Protein AF-Q0DGH6-F1 (afdb_monomer_lite)

Structure (mmCIF, N/CA/C/O backbone):
data_AF-Q0DGH6-F1
#
_entry.id   AF-Q0DGH6-F1
#
loop_
_atom_site.group_PDB
_atom_site.id
_atom_site.type_symbol
_atom_site.label_atom_id
_atom_site.label_alt_id
_atom_site.label_comp_id
_atom_site.label_asym_id
_atom_site.label_entity_id
_atom_site.label_seq_id
_atom_site.pdbx_PDB_ins_code
_atom_site.Cartn_x
_atom_site.Cartn_y
_atom_site.Cartn_z
_atom_site.occupancy
_atom_site.B_iso_or_equiv
_atom_site.auth_seq_id
_atom_site.auth_comp_id
_atom_site.auth_asym_id
_atom_site.auth_atom_id
_atom_site.pdbx_PDB_model_num
ATOM 1 N N . TYR A 1 1 ? -5.095 1.978 -6.163 1.00 35.19 1 TYR A N 1
ATOM 2 C CA . TYR A 1 1 ? -4.758 3.088 -7.054 1.00 35.19 1 TYR A CA 1
ATOM 3 C C . TYR A 1 1 ? -3.904 2.555 -8.188 1.00 35.19 1 TYR A C 1
ATOM 5 O O . TYR A 1 1 ? -3.156 1.608 -7.963 1.00 35.19 1 TYR A O 1
ATOM 13 N N . LEU A 1 2 ? -4.110 3.104 -9.390 1.00 26.33 2 LEU A N 1
ATOM 14 C CA . LEU A 1 2 ? -3.501 2.687 -10.654 1.00 26.33 2 LEU A CA 1
ATOM 15 C C . LEU A 1 2 ? -2.004 3.024 -10.717 1.00 26.33 2 LEU A C 1
ATOM 17 O O . LEU A 1 2 ? -1.584 4.106 -10.307 1.00 26.33 2 LEU A O 1
ATOM 21 N N . CYS A 1 3 ? -1.219 2.144 -11.337 1.00 31.55 3 CYS A N 1
ATOM 22 C CA . CYS A 1 3 ? 0.050 2.529 -11.953 1.00 31.55 3 CYS A CA 1
ATOM 23 C C . CYS A 1 3 ? -0.257 3.397 -13.193 1.00 31.55 3 CYS A C 1
ATOM 25 O O . CYS A 1 3 ? -0.869 2.895 -14.131 1.00 31.55 3 CYS A O 1
ATOM 27 N N . PHE A 1 4 ? 0.125 4.680 -13.204 1.00 32.03 4 PHE A N 1
ATOM 28 C CA . PHE A 1 4 ? -0.116 5.596 -14.336 1.00 32.03 4 PHE A CA 1
ATOM 29 C C . PHE A 1 4 ? 1.070 5.711 -15.305 1.00 32.03 4 PHE A C 1
ATOM 31 O O . PHE A 1 4 ? 2.223 5.693 -14.870 1.00 32.03 4 PHE A O 1
ATOM 38 N N . VAL A 1 5 ? 0.737 5.852 -16.605 1.00 36.41 5 VAL A N 1
ATOM 39 C CA . VAL A 1 5 ? 1.618 6.047 -17.784 1.00 36.41 5 VAL A CA 1
ATOM 40 C C . VAL A 1 5 ? 1.524 7.502 -18.189 1.00 36.41 5 VAL A C 1
ATOM 42 O O . VAL A 1 5 ? 0.418 7.982 -18.409 1.00 36.41 5 VAL A O 1
ATOM 45 N N . LEU A 1 6 ? 2.647 8.184 -18.372 1.00 29.50 6 LEU A N 1
ATOM 46 C CA . LEU A 1 6 ? 2.680 9.391 -19.191 1.00 29.50 6 LEU A CA 1
ATOM 47 C C . LEU A 1 6 ? 3.975 9.380 -19.993 1.00 29.50 6 LEU A C 1
ATOM 49 O O . LEU A 1 6 ? 5.067 9.475 -19.439 1.00 29.50 6 LEU A O 1
ATOM 53 N N . THR A 1 7 ? 3.837 9.213 -21.304 1.00 32.12 7 THR A N 1
ATOM 54 C CA . THR A 1 7 ? 4.917 9.427 -22.262 1.00 32.12 7 THR A CA 1
ATOM 55 C C . THR A 1 7 ? 5.067 10.933 -22.423 1.00 32.12 7 THR A C 1
ATOM 57 O O . THR A 1 7 ? 4.131 11.590 -22.869 1.00 32.12 7 THR A O 1
ATOM 60 N N . TYR A 1 8 ? 6.218 11.500 -22.076 1.00 32.56 8 TYR A N 1
ATOM 61 C CA . TYR A 1 8 ? 6.550 12.859 -22.488 1.00 32.56 8 TYR A CA 1
ATOM 62 C C . TYR A 1 8 ? 7.869 12.862 -23.252 1.00 32.56 8 TYR A C 1
ATOM 64 O O . TYR A 1 8 ? 8.874 12.299 -22.818 1.00 32.56 8 TYR A O 1
ATOM 72 N N . HIS A 1 9 ? 7.843 13.510 -24.414 1.00 33.69 9 HIS A N 1
ATOM 73 C CA . HIS A 1 9 ? 9.037 13.896 -25.146 1.00 33.69 9 HIS A CA 1
ATOM 74 C C . HIS A 1 9 ? 9.693 15.051 -24.386 1.00 33.69 9 HIS A C 1
ATOM 76 O O . HIS A 1 9 ? 9.260 16.193 -24.507 1.00 33.69 9 HIS A O 1
ATOM 82 N N . LEU A 1 10 ? 10.734 14.776 -23.600 1.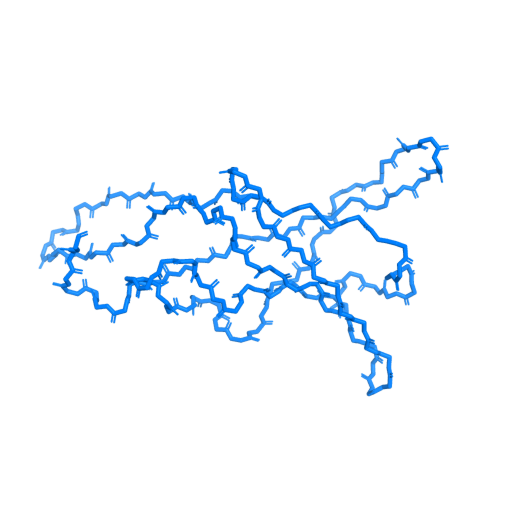00 36.59 10 LEU A N 1
ATOM 83 C CA . LEU A 1 10 ? 11.677 15.833 -23.243 1.00 36.59 10 LEU A CA 1
ATOM 84 C C . LEU A 1 10 ? 12.646 15.999 -24.412 1.00 36.59 10 LEU A C 1
ATOM 86 O O . LEU A 1 10 ? 13.258 15.032 -24.874 1.00 36.59 10 LEU A O 1
ATOM 90 N N . ALA A 1 11 ? 12.747 17.231 -24.904 1.00 36.28 11 ALA A N 1
ATOM 91 C CA . ALA A 1 11 ? 13.736 17.633 -25.888 1.00 36.28 11 ALA A CA 1
ATOM 92 C C . ALA A 1 11 ? 15.140 17.263 -25.368 1.00 36.28 11 ALA A C 1
ATOM 94 O O . ALA A 1 11 ? 15.644 17.902 -24.450 1.00 36.28 11 ALA A O 1
ATOM 95 N N . GLY A 1 12 ? 15.742 16.194 -25.906 1.00 42.12 12 GLY A N 1
ATOM 96 C CA . GLY A 1 12 ? 17.148 15.848 -25.651 1.00 42.12 12 GLY A CA 1
ATOM 97 C C . GLY A 1 12 ? 17.482 14.401 -25.260 1.00 42.12 12 GLY A C 1
ATOM 98 O O . GLY A 1 12 ? 18.665 14.081 -25.199 1.00 42.12 12 GLY A O 1
ATOM 99 N N . GLY A 1 13 ? 16.523 13.490 -25.039 1.00 46.25 13 GLY A N 1
ATOM 100 C CA . GLY A 1 13 ? 16.860 12.078 -24.776 1.00 46.25 13 GLY A CA 1
ATOM 101 C C . GLY A 1 13 ? 15.665 11.159 -24.507 1.00 46.25 13 GLY A C 1
ATOM 102 O O . GLY A 1 13 ? 14.689 11.559 -23.879 1.00 46.25 13 GLY A O 1
ATOM 103 N N . ARG A 1 14 ? 15.736 9.902 -24.978 1.00 46.28 14 ARG A N 1
ATOM 104 C CA . ARG A 1 14 ? 14.716 8.865 -24.724 1.00 46.28 14 ARG A CA 1
ATOM 105 C C . ARG A 1 14 ? 14.828 8.382 -23.273 1.00 46.28 14 ARG A C 1
ATOM 107 O O . ARG A 1 14 ? 15.658 7.529 -22.978 1.00 46.28 14 ARG A O 1
ATOM 114 N N . ALA A 1 15 ? 14.012 8.920 -22.372 1.00 49.50 15 ALA A N 1
ATOM 115 C CA . ALA A 1 15 ? 13.853 8.368 -21.030 1.00 49.50 15 ALA A CA 1
ATOM 116 C C . ALA A 1 15 ? 12.778 7.272 -21.056 1.00 49.50 15 ALA A C 1
ATOM 118 O O . ALA A 1 15 ? 11.622 7.537 -21.385 1.00 49.50 15 ALA A O 1
ATOM 119 N N . CYS A 1 16 ? 13.152 6.035 -20.728 1.00 51.78 16 CYS A N 1
ATOM 120 C CA . CYS A 1 16 ? 12.206 4.926 -20.629 1.00 51.78 16 CYS A CA 1
ATOM 121 C C . CYS A 1 16 ? 11.519 4.965 -19.260 1.00 51.78 16 CYS A C 1
ATOM 123 O O . CYS A 1 16 ? 12.191 5.039 -18.233 1.00 51.78 16 CYS A O 1
ATOM 125 N N . ALA A 1 17 ? 10.189 4.904 -19.230 1.00 53.81 17 ALA A N 1
ATOM 126 C CA . ALA A 1 17 ? 9.406 4.801 -18.002 1.00 53.81 17 ALA A CA 1
ATOM 127 C C . ALA A 1 17 ? 8.641 3.478 -17.989 1.00 53.81 17 ALA A C 1
ATOM 129 O O . ALA A 1 17 ? 8.272 2.933 -19.026 1.00 53.81 17 ALA A O 1
ATOM 130 N N . CYS A 1 18 ? 8.431 2.945 -16.794 1.00 59.22 18 CYS A N 1
ATOM 131 C CA . CYS A 1 18 ? 7.909 1.609 -16.611 1.00 59.22 18 CYS A CA 1
ATOM 132 C C . CYS A 1 18 ? 6.479 1.638 -16.164 1.00 59.22 18 CYS A C 1
ATOM 134 O O . CYS A 1 18 ? 6.198 1.965 -15.009 1.00 59.22 18 CYS A O 1
ATOM 136 N N . ILE A 1 19 ? 5.592 1.313 -17.096 1.00 55.22 19 ILE A N 1
ATOM 137 C CA . ILE A 1 19 ? 4.190 1.449 -16.810 1.00 55.22 19 ILE A CA 1
ATOM 138 C C . ILE A 1 19 ? 3.389 0.247 -17.267 1.00 55.22 19 ILE A C 1
ATOM 140 O O . ILE A 1 19 ? 3.249 -0.053 -18.446 1.00 55.22 19 ILE A O 1
ATOM 144 N N . TYR A 1 20 ? 2.850 -0.428 -16.270 1.00 60.75 20 TYR A N 1
ATOM 145 C CA . TYR A 1 20 ? 1.999 -1.585 -16.411 1.00 60.75 20 TYR A CA 1
ATOM 146 C C . TYR A 1 20 ? 1.150 -1.673 -15.161 1.00 60.75 20 TYR A C 1
ATOM 148 O O . TYR A 1 20 ? 1.561 -1.294 -14.058 1.00 60.75 20 TYR A O 1
ATOM 156 N N . VAL A 1 21 ? -0.037 -2.230 -15.340 1.00 64.50 21 VAL A N 1
ATOM 157 C CA . VAL A 1 21 ? -0.841 -2.670 -14.219 1.00 64.50 21 VAL A CA 1
ATOM 158 C C . VAL A 1 21 ? -0.077 -3.791 -13.526 1.00 64.50 21 VAL A C 1
ATOM 160 O O . VAL A 1 21 ? 0.196 -4.838 -14.109 1.00 64.50 21 VAL A O 1
ATOM 163 N N . CYS A 1 22 ? 0.302 -3.560 -12.273 1.00 68.06 22 CYS A N 1
ATOM 164 C CA . CYS A 1 22 ? 1.042 -4.525 -11.469 1.00 68.06 22 CYS A CA 1
ATOM 165 C C . CYS A 1 22 ? 0.116 -5.628 -10.928 1.00 68.06 22 CYS A C 1
ATOM 167 O O . CYS A 1 22 ? 0.071 -5.869 -9.721 1.00 68.06 22 CYS A O 1
ATOM 169 N N . ALA A 1 23 ? -0.646 -6.282 -11.806 1.00 77.81 23 ALA A N 1
ATOM 170 C CA . ALA A 1 23 ? -1.477 -7.419 -11.435 1.00 77.81 23 ALA A CA 1
ATOM 171 C C . ALA A 1 23 ? -0.604 -8.527 -10.828 1.00 77.81 23 ALA A C 1
ATOM 173 O O . ALA A 1 23 ? 0.500 -8.802 -11.302 1.00 77.81 23 ALA A O 1
ATOM 174 N N . GLY A 1 24 ? -1.064 -9.123 -9.731 1.00 80.25 24 GLY A N 1
ATOM 175 C CA . GLY A 1 24 ? -0.307 -10.147 -9.012 1.00 80.25 24 GLY A CA 1
ATOM 176 C C . GLY A 1 24 ? 0.894 -9.628 -8.214 1.00 80.25 24 GLY A C 1
ATOM 177 O O . GLY A 1 24 ? 1.580 -10.427 -7.573 1.00 80.25 24 GLY A O 1
ATOM 178 N N . ALA A 1 25 ? 1.157 -8.314 -8.188 1.00 82.25 25 ALA A N 1
ATOM 179 C CA . ALA A 1 25 ? 2.134 -7.757 -7.259 1.00 82.25 25 ALA A CA 1
ATOM 180 C C . ALA A 1 25 ? 1.763 -8.110 -5.814 1.00 82.25 25 ALA A C 1
ATOM 182 O O . ALA A 1 25 ? 0.591 -8.284 -5.479 1.00 82.25 25 ALA A O 1
ATOM 183 N N . VAL A 1 26 ? 2.768 -8.212 -4.947 1.00 87.25 26 VAL A N 1
ATOM 184 C CA . VAL A 1 26 ? 2.572 -8.533 -3.529 1.00 87.25 26 VAL A CA 1
ATOM 185 C C . VAL A 1 26 ? 2.822 -7.280 -2.703 1.00 87.25 26 VAL A C 1
ATOM 187 O O . VAL A 1 26 ? 3.907 -6.700 -2.768 1.00 87.25 26 VAL A O 1
ATOM 190 N N . ALA A 1 27 ? 1.831 -6.890 -1.908 1.00 87.69 27 ALA A N 1
ATOM 191 C CA . ALA A 1 27 ? 1.933 -5.825 -0.923 1.00 87.69 27 ALA A CA 1
ATOM 192 C C . ALA A 1 27 ? 1.965 -6.405 0.494 1.00 87.69 27 ALA A C 1
ATOM 194 O O . ALA A 1 27 ? 1.368 -7.443 0.783 1.00 87.69 27 ALA A O 1
ATOM 195 N N . TYR A 1 28 ? 2.635 -5.699 1.395 1.00 89.94 28 TYR A N 1
ATOM 196 C CA . TYR A 1 28 ? 2.653 -5.989 2.820 1.00 89.94 28 TYR A CA 1
ATOM 197 C C . TYR A 1 28 ? 2.197 -4.755 3.579 1.00 89.94 28 TYR A C 1
ATOM 199 O O . TYR A 1 28 ? 2.870 -3.727 3.530 1.00 89.94 28 TYR A O 1
ATOM 207 N N . LEU A 1 29 ? 1.089 -4.863 4.299 1.00 90.44 29 LEU A N 1
ATOM 208 C CA . LEU A 1 29 ? 0.686 -3.871 5.283 1.00 90.44 29 LEU A CA 1
ATOM 209 C C . LEU A 1 29 ? 1.356 -4.230 6.605 1.00 90.44 29 LEU A C 1
ATOM 211 O O . LEU A 1 29 ? 1.051 -5.270 7.188 1.00 90.44 29 LEU A O 1
ATOM 215 N N . ARG A 1 30 ? 2.302 -3.402 7.049 1.00 91.69 30 ARG A N 1
ATOM 216 C CA . ARG A 1 30 ? 3.038 -3.616 8.294 1.00 91.69 30 ARG A CA 1
ATOM 217 C C . ARG A 1 30 ? 2.766 -2.485 9.259 1.00 91.69 30 ARG A C 1
ATOM 219 O O . ARG A 1 30 ? 2.963 -1.327 8.900 1.00 91.69 30 ARG A O 1
ATOM 226 N N . CYS A 1 31 ? 2.383 -2.833 10.476 1.00 91.06 31 CYS A N 1
ATOM 227 C CA . CYS A 1 31 ? 2.208 -1.884 11.562 1.00 91.06 31 CYS A CA 1
ATOM 228 C C . CYS A 1 31 ? 3.212 -2.190 12.663 1.00 91.06 31 CYS A C 1
ATOM 230 O O . CYS A 1 31 ? 3.478 -3.360 12.958 1.00 91.06 31 CYS A O 1
ATOM 232 N N . ARG A 1 32 ? 3.802 -1.146 13.240 1.00 90.75 32 ARG A N 1
ATOM 233 C CA . ARG A 1 32 ? 4.754 -1.286 14.339 1.00 90.75 32 ARG A CA 1
ATOM 234 C C . ARG A 1 32 ? 4.506 -0.222 15.394 1.00 90.75 32 ARG A C 1
ATOM 236 O O . ARG A 1 32 ? 4.686 0.960 15.124 1.00 90.75 32 ARG A O 1
ATOM 243 N N . HIS A 1 33 ? 4.206 -0.673 16.605 1.00 89.06 33 HIS A N 1
ATOM 244 C CA . HIS A 1 33 ? 4.090 0.164 17.790 1.00 89.06 33 HIS A CA 1
ATOM 245 C C . HIS A 1 33 ? 5.209 -0.208 18.775 1.00 89.06 33 HIS A C 1
ATOM 247 O O . HIS A 1 33 ? 5.250 -1.315 19.327 1.00 89.06 33 HIS A O 1
ATOM 253 N N . GLY A 1 34 ? 6.168 0.703 18.951 1.00 83.19 34 GLY A N 1
ATOM 254 C CA . GLY A 1 34 ? 7.392 0.444 19.713 1.00 83.19 34 GLY A CA 1
ATOM 255 C C . GLY A 1 34 ? 8.223 -0.722 19.151 1.00 83.19 34 GLY A C 1
ATOM 256 O O . GLY A 1 34 ? 8.210 -1.005 17.953 1.00 83.19 34 GLY A O 1
ATOM 257 N N . HIS A 1 35 ? 8.964 -1.413 20.022 1.00 78.12 35 HIS A N 1
ATOM 258 C CA . HIS A 1 35 ? 9.832 -2.535 19.629 1.00 78.12 35 HIS A CA 1
ATOM 259 C C . HIS A 1 35 ? 9.141 -3.907 19.633 1.00 78.12 35 HIS A C 1
ATOM 261 O O . HIS A 1 35 ? 9.666 -4.843 19.037 1.00 78.12 35 HIS A O 1
ATOM 267 N N . ARG A 1 36 ? 7.991 -4.049 20.308 1.00 77.94 36 ARG A N 1
ATOM 268 C CA . ARG A 1 36 ? 7.389 -5.363 20.608 1.00 77.94 36 ARG A CA 1
ATOM 269 C C . ARG A 1 36 ? 6.128 -5.684 19.812 1.00 77.94 36 ARG A C 1
ATOM 271 O O . ARG A 1 36 ? 5.855 -6.855 19.580 1.00 77.94 36 ARG A O 1
ATOM 278 N N . ARG A 1 37 ? 5.346 -4.681 19.401 1.00 82.25 37 ARG A N 1
ATOM 279 C CA . ARG A 1 37 ? 4.092 -4.911 18.672 1.00 82.25 37 ARG A CA 1
ATOM 280 C C . ARG A 1 37 ? 4.337 -4.703 17.191 1.00 82.25 37 ARG A C 1
ATOM 282 O O . ARG A 1 37 ? 4.481 -3.570 16.739 1.00 82.25 37 ARG A O 1
ATOM 289 N N . VAL A 1 38 ? 4.406 -5.805 16.453 1.00 89.25 38 VAL A N 1
ATOM 290 C CA . VAL A 1 38 ? 4.555 -5.808 14.998 1.00 89.25 38 VAL A CA 1
ATOM 291 C C . VAL A 1 38 ? 3.476 -6.701 14.412 1.00 89.25 38 VAL A C 1
ATOM 293 O O . VAL A 1 38 ? 3.324 -7.844 14.832 1.00 89.25 38 VAL A O 1
ATOM 296 N N . ALA A 1 39 ? 2.761 -6.193 13.420 1.00 89.94 39 ALA A N 1
ATOM 297 C CA . ALA A 1 39 ? 1.827 -6.969 12.621 1.00 89.94 39 ALA A CA 1
ATOM 298 C C . ALA A 1 39 ? 2.177 -6.804 11.142 1.00 89.94 39 ALA A C 1
ATOM 300 O O . ALA A 1 39 ? 2.620 -5.735 10.717 1.00 89.94 39 ALA A O 1
ATOM 301 N N . SER A 1 40 ? 2.013 -7.866 10.354 1.00 90.62 40 SER A N 1
ATOM 302 C CA . SER A 1 40 ? 2.296 -7.855 8.919 1.00 90.62 40 SER A CA 1
ATOM 303 C C . SER A 1 40 ? 1.268 -8.692 8.178 1.00 90.62 40 SER A C 1
ATOM 305 O O . SER A 1 40 ? 1.268 -9.914 8.290 1.00 90.62 40 SER A O 1
ATOM 307 N N . ILE A 1 41 ? 0.451 -8.039 7.361 1.00 89.44 41 ILE A N 1
ATOM 308 C CA . ILE A 1 41 ? -0.576 -8.682 6.545 1.00 89.44 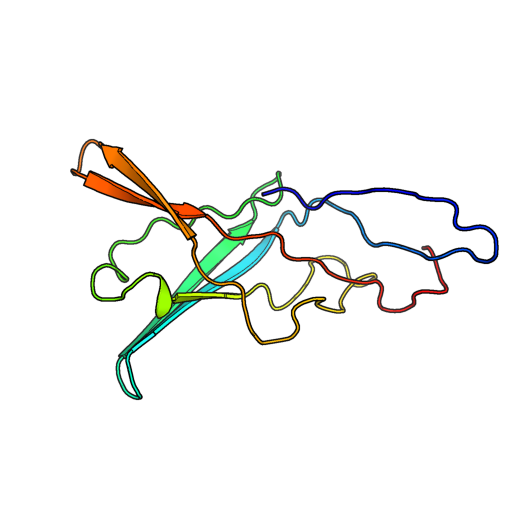41 ILE A CA 1
ATOM 309 C C . ILE A 1 41 ? -0.153 -8.640 5.083 1.00 89.44 41 ILE A C 1
ATOM 311 O O . ILE A 1 41 ? 0.281 -7.606 4.571 1.00 89.44 41 ILE A O 1
ATOM 315 N N . ARG A 1 42 ? -0.268 -9.782 4.407 1.00 89.31 42 ARG A N 1
ATOM 316 C CA . ARG A 1 42 ? 0.023 -9.914 2.980 1.00 89.31 42 ARG A CA 1
ATOM 317 C C . ARG A 1 42 ? -1.235 -9.621 2.164 1.00 89.31 42 ARG A C 1
ATOM 319 O O . ARG A 1 42 ? -2.286 -10.185 2.441 1.00 89.31 42 ARG A O 1
ATOM 326 N N . GLY A 1 43 ? -1.097 -8.808 1.123 1.00 85.31 43 GLY A N 1
ATOM 327 C CA . GLY A 1 43 ? -2.107 -8.589 0.089 1.00 85.31 43 GLY A CA 1
ATOM 328 C C . GLY A 1 43 ? -1.537 -8.854 -1.302 1.00 85.31 43 GLY A C 1
ATOM 329 O O . GLY A 1 43 ? -0.335 -8.702 -1.530 1.00 85.31 43 GLY A O 1
ATOM 330 N N . VAL A 1 44 ? -2.394 -9.249 -2.239 1.00 84.88 44 VAL A N 1
ATOM 331 C CA . VAL A 1 44 ? -2.032 -9.435 -3.652 1.00 84.88 44 VAL A CA 1
ATOM 332 C C . VAL A 1 44 ? -2.858 -8.472 -4.492 1.00 84.88 44 VAL A C 1
ATOM 334 O O . VAL A 1 44 ? -4.044 -8.283 -4.225 1.00 84.88 44 VAL A O 1
ATOM 337 N N . ALA A 1 45 ? -2.225 -7.835 -5.472 1.00 81.06 45 ALA A N 1
ATOM 338 C CA . ALA A 1 45 ? -2.921 -6.958 -6.397 1.00 81.06 45 ALA A CA 1
ATOM 339 C C . ALA A 1 45 ? -3.810 -7.778 -7.332 1.00 81.06 45 ALA A C 1
ATOM 341 O O . ALA A 1 45 ? -3.343 -8.728 -7.964 1.00 81.06 45 ALA A O 1
ATOM 342 N N . GLY A 1 46 ? -5.073 -7.373 -7.455 1.00 79.19 46 GLY A N 1
ATOM 343 C CA . GLY A 1 46 ? -5.990 -7.918 -8.454 1.00 79.19 46 GLY A CA 1
ATOM 344 C C . GLY A 1 46 ? -5.603 -7.523 -9.883 1.00 79.19 46 GLY A C 1
ATOM 345 O O . GLY A 1 46 ? -4.602 -6.841 -10.112 1.00 79.19 46 GLY A O 1
ATOM 346 N N . SER A 1 47 ? -6.434 -7.904 -10.853 1.00 77.44 47 SER A N 1
ATOM 347 C CA . SER A 1 47 ? -6.223 -7.629 -12.285 1.00 77.44 47 SER A CA 1
ATOM 348 C C . SER A 1 47 ? -6.033 -6.145 -12.610 1.00 77.44 47 SER A C 1
ATOM 350 O O . SER A 1 47 ? -5.273 -5.822 -13.512 1.00 77.44 47 SER A O 1
ATOM 352 N N . GLY A 1 48 ? -6.657 -5.240 -11.847 1.00 73.25 48 GLY A N 1
ATOM 353 C CA . GLY A 1 48 ? -6.488 -3.789 -11.987 1.00 73.25 48 GLY A CA 1
ATOM 354 C C . GLY A 1 48 ? -5.262 -3.198 -11.273 1.00 73.25 48 GLY A C 1
ATOM 355 O O . GLY A 1 48 ? -5.094 -1.983 -11.270 1.00 73.25 48 GLY A O 1
ATOM 356 N N . GLY A 1 49 ? -4.414 -4.010 -10.627 1.00 70.94 49 GLY A N 1
ATOM 357 C CA . GLY A 1 49 ? -3.242 -3.523 -9.881 1.00 70.94 49 GLY A CA 1
ATOM 358 C C . GLY A 1 49 ? -3.576 -2.948 -8.499 1.00 70.94 49 GLY A C 1
ATOM 359 O O . GLY A 1 49 ? -2.713 -2.384 -7.830 1.00 70.94 49 GLY A O 1
ATOM 360 N N . TYR A 1 50 ? -4.829 -3.089 -8.060 1.00 74.56 50 TYR A N 1
ATOM 361 C CA . TYR A 1 50 ? -5.302 -2.644 -6.753 1.00 74.56 50 TYR A CA 1
ATOM 362 C C . TYR A 1 50 ? -5.150 -3.754 -5.725 1.00 74.56 50 TYR A C 1
ATOM 364 O O . TYR A 1 50 ? -5.500 -4.905 -5.980 1.00 74.56 50 TYR A O 1
ATOM 372 N N . PHE A 1 51 ? -4.703 -3.377 -4.534 1.00 80.19 51 PHE A N 1
ATOM 373 C CA . PHE A 1 51 ? -4.707 -4.238 -3.363 1.00 80.19 51 PHE A CA 1
ATOM 374 C C . PHE A 1 51 ? -5.910 -3.866 -2.502 1.00 80.19 51 PHE A C 1
ATOM 376 O O . PHE A 1 51 ? -6.102 -2.689 -2.196 1.00 80.19 51 PHE A O 1
ATOM 383 N N . ARG A 1 52 ? -6.689 -4.861 -2.083 1.00 83.00 52 ARG A N 1
ATOM 384 C CA . ARG A 1 52 ? -7.686 -4.715 -1.021 1.00 83.00 52 ARG A CA 1
ATOM 385 C C . ARG A 1 52 ? -7.279 -5.647 0.110 1.00 83.00 52 ARG A C 1
ATOM 387 O O . ARG A 1 52 ? -7.200 -6.854 -0.090 1.00 83.00 52 ARG A O 1
ATOM 394 N N . ILE A 1 53 ? -6.956 -5.074 1.264 1.00 84.38 53 ILE A N 1
ATOM 395 C CA . ILE A 1 53 ? -6.590 -5.817 2.471 1.00 84.38 53 ILE A CA 1
ATOM 396 C C . ILE A 1 53 ? -7.668 -5.518 3.503 1.00 84.38 53 ILE A C 1
ATOM 398 O O . ILE A 1 53 ? -7.771 -4.391 3.975 1.00 84.38 53 ILE A O 1
ATOM 402 N N . GLU A 1 54 ? -8.473 -6.523 3.822 1.00 84.88 54 GLU A N 1
ATOM 403 C CA . GLU A 1 54 ? -9.507 -6.446 4.851 1.00 84.88 54 GLU A CA 1
ATOM 404 C C . GLU A 1 54 ? -9.036 -7.272 6.050 1.00 84.88 54 GLU A C 1
ATOM 406 O O . GLU A 1 54 ? -8.699 -8.447 5.907 1.00 84.88 54 GLU A O 1
ATOM 411 N N . THR A 1 55 ? -8.890 -6.638 7.215 1.00 82.75 55 THR A N 1
ATOM 412 C CA . THR A 1 55 ? -8.325 -7.290 8.403 1.00 82.75 55 THR A CA 1
ATOM 413 C C . THR A 1 55 ? -8.764 -6.600 9.688 1.00 82.75 55 THR A C 1
ATOM 415 O O . THR A 1 55 ? -8.754 -5.375 9.781 1.00 82.75 55 THR A O 1
ATOM 418 N N . SER A 1 56 ? -9.094 -7.397 10.703 1.00 82.62 56 SER A N 1
ATOM 419 C CA . SER A 1 56 ? -9.349 -6.944 12.075 1.00 82.62 56 SER A CA 1
ATOM 420 C C . SER A 1 56 ? -8.099 -6.991 12.963 1.00 82.62 56 SER A C 1
ATOM 422 O O . SER A 1 56 ? -8.126 -6.501 14.087 1.00 82.62 56 SER A O 1
ATOM 424 N N . GLN A 1 57 ? -6.979 -7.539 12.474 1.00 79.88 57 GLN A N 1
ATOM 425 C CA . GLN A 1 57 ? -5.758 -7.742 13.273 1.00 79.88 57 GLN A CA 1
ATOM 426 C C . GLN A 1 57 ? -5.010 -6.440 13.596 1.00 79.88 57 GLN A C 1
ATOM 428 O O . GLN A 1 57 ? -4.074 -6.445 14.392 1.00 79.88 57 GLN A O 1
ATOM 433 N N . LEU A 1 58 ? -5.388 -5.335 12.950 1.00 82.00 58 LEU A N 1
ATOM 434 C CA . LEU A 1 58 ? -4.694 -4.051 13.038 1.00 82.00 58 LEU A CA 1
ATOM 435 C C . LEU A 1 58 ? -5.474 -2.991 13.822 1.00 82.00 58 LEU A C 1
ATOM 437 O O . LEU A 1 58 ? -5.030 -1.852 13.900 1.00 82.00 58 LEU A O 1
ATOM 441 N N . THR A 1 59 ? -6.609 -3.355 14.424 1.00 80.56 59 THR A N 1
ATOM 442 C CA . THR A 1 59 ? -7.488 -2.431 15.167 1.00 80.56 59 THR A CA 1
ATOM 443 C C . THR A 1 59 ? -6.821 -1.792 16.385 1.00 80.56 59 THR A C 1
ATOM 445 O O . THR A 1 59 ? -7.269 -0.750 16.848 1.00 80.56 59 THR A O 1
ATOM 448 N N . SER A 1 60 ? -5.743 -2.391 16.897 1.00 82.62 60 SER A N 1
ATOM 449 C CA . SER A 1 60 ? -4.951 -1.874 18.017 1.00 82.62 60 SER A CA 1
ATOM 450 C C . SER A 1 60 ? -3.799 -0.948 17.603 1.00 82.62 60 SER A C 1
ATOM 452 O O . SER A 1 60 ? -3.083 -0.461 18.479 1.00 82.62 60 SER A O 1
ATOM 454 N N . PHE A 1 61 ? -3.606 -0.710 16.300 1.00 84.81 61 PHE A N 1
ATOM 455 C CA . PHE A 1 61 ? -2.587 0.192 15.762 1.00 84.81 61 PHE A CA 1
ATOM 456 C C . PHE A 1 61 ? -3.225 1.460 15.202 1.00 84.81 61 PHE A C 1
ATOM 458 O O . PHE A 1 61 ? -4.331 1.440 14.658 1.00 84.81 61 PHE A O 1
ATOM 465 N N . THR A 1 62 ? -2.497 2.569 15.270 1.00 84.38 62 THR A N 1
ATOM 466 C CA . THR A 1 62 ? -2.901 3.803 14.588 1.00 84.38 62 THR A CA 1
ATOM 467 C C . THR A 1 62 ? -2.448 3.780 13.126 1.00 84.38 62 THR A C 1
ATOM 469 O O . THR A 1 62 ? -1.459 3.140 12.766 1.00 84.38 62 THR A O 1
ATOM 472 N N . SER A 1 63 ? -3.130 4.519 12.247 1.00 83.62 63 SER A N 1
ATOM 473 C CA . SER A 1 63 ? -2.750 4.601 10.825 1.00 83.62 63 SER A CA 1
ATOM 474 C C . SER A 1 63 ? -1.318 5.111 10.610 1.00 83.62 63 SER A C 1
ATOM 476 O O . SER A 1 63 ? -0.667 4.719 9.643 1.00 83.62 63 SER A O 1
ATOM 478 N N . GLN A 1 64 ? -0.800 5.931 11.531 1.00 87.12 64 GLN A N 1
ATOM 479 C CA . GLN A 1 64 ? 0.566 6.470 11.504 1.00 87.12 64 GLN A CA 1
ATOM 480 C C . GLN A 1 64 ? 1.636 5.405 11.795 1.00 87.12 64 GLN A C 1
ATOM 482 O O . GLN A 1 64 ? 2.768 5.507 11.316 1.00 87.12 64 GLN A O 1
ATOM 487 N N . GLU A 1 65 ? 1.277 4.362 12.542 1.00 90.00 65 GLU A N 1
ATOM 488 C CA . GLU A 1 65 ? 2.144 3.218 12.853 1.00 90.00 65 GLU A CA 1
ATOM 489 C C . GLU A 1 65 ? 2.201 2.203 11.712 1.00 90.00 65 GLU A C 1
ATOM 491 O O . GLU A 1 65 ? 3.038 1.295 11.725 1.00 90.00 65 GLU A O 1
ATOM 496 N N . CYS A 1 66 ? 1.318 2.358 10.727 1.00 89.12 66 CYS A N 1
ATOM 497 C CA . CYS A 1 66 ? 1.114 1.437 9.631 1.00 89.12 66 CYS A CA 1
ATOM 498 C C . CYS A 1 66 ? 1.674 1.979 8.316 1.00 89.12 66 CYS A C 1
ATOM 500 O O . CYS A 1 66 ? 1.431 3.115 7.904 1.00 89.12 66 CYS A O 1
ATOM 502 N N . ARG A 1 67 ? 2.406 1.123 7.606 1.00 90.50 67 ARG A N 1
ATOM 503 C CA . ARG A 1 67 ? 2.920 1.406 6.267 1.00 90.50 67 ARG A CA 1
ATOM 504 C C . ARG A 1 67 ? 2.697 0.228 5.341 1.00 90.50 67 ARG A C 1
ATOM 506 O O . ARG A 1 67 ? 2.841 -0.931 5.732 1.00 90.50 67 ARG A O 1
ATOM 513 N N . VAL A 1 68 ? 2.395 0.531 4.088 1.00 88.88 68 VAL A N 1
ATOM 514 C CA . VAL A 1 68 ? 2.301 -0.463 3.022 1.00 88.88 68 VAL A CA 1
ATOM 515 C C . VAL A 1 68 ? 3.627 -0.525 2.276 1.00 88.88 68 VAL A C 1
ATOM 517 O O . VAL A 1 68 ? 4.250 0.494 1.978 1.00 88.88 68 VAL A O 1
ATOM 520 N N . TYR A 1 69 ? 4.059 -1.736 1.960 1.00 87.94 69 TYR A N 1
ATOM 521 C CA . TYR A 1 69 ? 5.293 -2.014 1.247 1.00 87.94 69 TYR A CA 1
ATOM 522 C C . TYR A 1 69 ? 4.995 -2.880 0.035 1.00 87.94 69 TYR A C 1
ATOM 524 O O . TYR A 1 69 ? 4.436 -3.963 0.177 1.00 87.94 69 TYR A O 1
ATOM 532 N N . VAL A 1 70 ? 5.450 -2.454 -1.138 1.00 85.38 70 VAL A N 1
ATOM 533 C CA . VAL A 1 70 ? 5.496 -3.295 -2.337 1.00 85.38 70 VAL A CA 1
ATOM 534 C C . VAL A 1 70 ? 6.975 -3.496 -2.663 1.00 85.38 70 VAL A C 1
ATOM 536 O O . VAL A 1 70 ? 7.610 -2.593 -3.203 1.00 85.38 70 VAL A O 1
ATOM 539 N N . PRO A 1 71 ? 7.590 -4.617 -2.244 1.00 83.06 71 PRO A N 1
ATOM 540 C CA . PRO A 1 71 ? 9.039 -4.777 -2.325 1.00 83.06 71 PRO A CA 1
ATOM 541 C C . PRO A 1 71 ? 9.530 -5.082 -3.741 1.00 83.06 71 PRO A C 1
ATOM 543 O O . PRO A 1 71 ? 10.705 -4.870 -4.031 1.00 83.06 71 PRO A O 1
ATOM 546 N N . ARG A 1 72 ? 8.667 -5.633 -4.601 1.00 80.31 72 ARG A N 1
ATOM 547 C CA . ARG A 1 72 ? 9.032 -6.072 -5.948 1.00 80.31 72 ARG A CA 1
ATOM 548 C C . ARG A 1 72 ? 7.918 -5.764 -6.934 1.00 80.31 72 ARG A C 1
ATOM 550 O O . ARG A 1 72 ? 6.748 -5.990 -6.636 1.00 80.31 72 ARG A O 1
ATOM 557 N N . SER A 1 73 ? 8.326 -5.317 -8.115 1.00 76.19 73 SER A N 1
ATOM 558 C CA . SER A 1 73 ? 7.477 -5.309 -9.297 1.00 76.19 73 SER A CA 1
ATOM 559 C C . SER A 1 73 ? 7.369 -6.726 -9.875 1.00 76.19 73 SER A C 1
ATOM 561 O O . SER A 1 73 ? 8.356 -7.471 -9.828 1.00 76.19 73 SER A O 1
ATOM 563 N N . PRO A 1 74 ? 6.212 -7.111 -10.441 1.00 76.00 74 PRO A N 1
ATOM 564 C CA . PRO A 1 74 ? 6.089 -8.341 -11.219 1.00 76.00 74 PRO A CA 1
ATOM 565 C C . PRO A 1 74 ? 6.917 -8.301 -12.518 1.00 76.00 74 PRO A C 1
ATOM 567 O O . PRO A 1 74 ? 7.302 -9.351 -13.027 1.00 76.00 74 PRO A O 1
ATOM 570 N N . SER A 1 75 ? 7.256 -7.113 -13.034 1.00 75.25 75 SER A N 1
ATOM 571 C CA . SER A 1 75 ? 8.105 -6.967 -14.220 1.00 75.25 75 SER A CA 1
ATOM 572 C C . SER A 1 75 ? 9.584 -6.852 -13.854 1.00 75.25 75 SER A C 1
ATOM 574 O O . SER A 1 75 ? 10.010 -5.961 -13.115 1.00 75.25 75 SER A O 1
ATOM 576 N N . ARG A 1 76 ? 10.410 -7.718 -14.452 1.00 77.88 76 ARG A N 1
ATOM 577 C CA . ARG A 1 76 ? 11.875 -7.681 -14.291 1.00 77.88 76 ARG A CA 1
ATOM 578 C C . ARG A 1 76 ? 12.516 -6.457 -14.942 1.00 77.88 76 ARG A C 1
ATOM 580 O O . ARG A 1 76 ? 13.580 -6.030 -14.493 1.00 77.88 76 ARG A O 1
ATOM 587 N N . ALA A 1 77 ? 11.879 -5.893 -15.971 1.00 74.81 77 ALA A N 1
ATOM 588 C CA . ALA A 1 77 ? 12.371 -4.696 -16.645 1.00 74.81 77 ALA A CA 1
ATOM 589 C C . ALA A 1 77 ? 12.362 -3.479 -15.708 1.00 74.81 77 ALA A C 1
ATOM 591 O O . ALA A 1 77 ? 13.184 -2.577 -15.865 1.00 74.81 77 ALA A O 1
ATOM 592 N N . CYS A 1 78 ? 11.495 -3.479 -14.688 1.00 75.62 78 CYS A N 1
ATOM 593 C CA . CYS A 1 78 ? 11.363 -2.355 -13.768 1.00 75.62 78 CYS A CA 1
ATOM 594 C C . CYS A 1 78 ? 11.239 -2.819 -12.339 1.00 75.62 78 CYS A C 1
ATOM 596 O O . CYS A 1 78 ? 10.181 -2.858 -11.721 1.00 75.62 78 CYS A O 1
ATOM 598 N N . ALA A 1 79 ? 12.404 -3.187 -11.838 1.00 79.19 79 ALA A N 1
ATOM 599 C CA . ALA A 1 79 ? 12.583 -3.716 -10.509 1.00 79.19 79 ALA A CA 1
ATOM 600 C C . ALA A 1 79 ? 13.023 -2.646 -9.496 1.00 79.19 79 ALA A C 1
ATOM 602 O O . ALA A 1 79 ? 13.246 -2.995 -8.340 1.00 79.19 79 ALA A O 1
ATOM 603 N N . VAL A 1 80 ? 13.190 -1.376 -9.896 1.00 80.00 80 VAL A N 1
ATOM 604 C CA . VAL A 1 80 ? 13.779 -0.337 -9.035 1.00 80.00 80 VAL A CA 1
ATOM 605 C C . VAL A 1 80 ? 12.671 0.431 -8.304 1.00 80.00 80 VAL A C 1
ATOM 607 O O . VAL A 1 80 ? 11.960 1.198 -8.941 1.00 80.00 80 VAL A O 1
ATOM 610 N N . PRO A 1 81 ? 12.478 0.263 -6.985 1.00 76.94 81 PRO A N 1
ATOM 611 C CA . PRO A 1 81 ? 11.403 0.944 -6.262 1.00 76.94 81 PRO A CA 1
ATOM 612 C C . PRO A 1 81 ? 11.700 2.440 -6.077 1.00 76.94 81 PRO A C 1
ATOM 614 O O . PRO A 1 81 ? 12.706 2.799 -5.465 1.00 76.94 81 PRO A O 1
ATOM 617 N N . GLY A 1 82 ? 10.791 3.316 -6.515 1.00 71.62 82 GLY A N 1
ATOM 618 C CA . GLY A 1 82 ? 10.949 4.775 -6.408 1.00 71.62 82 GLY A CA 1
ATOM 619 C C . GLY A 1 82 ? 10.920 5.298 -4.967 1.00 71.62 82 GLY A C 1
ATOM 620 O O . GLY A 1 82 ? 11.655 6.214 -4.614 1.00 71.62 82 GLY A O 1
ATOM 621 N N . HIS A 1 83 ? 10.137 4.665 -4.089 1.00 66.56 83 HIS A N 1
ATOM 622 C CA . HIS A 1 83 ? 10.052 5.027 -2.664 1.00 66.56 83 HIS A CA 1
ATOM 623 C C . HIS A 1 83 ? 11.044 4.257 -1.770 1.00 66.56 83 HIS A C 1
ATOM 625 O O . HIS A 1 83 ? 11.006 4.357 -0.537 1.00 66.56 83 HIS A O 1
ATOM 631 N N . GLY A 1 84 ? 11.951 3.481 -2.375 1.00 64.38 84 GLY A N 1
ATOM 632 C CA . GLY A 1 84 ? 12.899 2.634 -1.658 1.00 64.38 84 GLY A CA 1
ATOM 633 C C . GLY A 1 84 ? 12.213 1.661 -0.689 1.00 64.38 84 GLY A C 1
ATOM 634 O O . GLY A 1 84 ? 11.096 1.199 -0.910 1.00 64.38 84 GLY A O 1
ATOM 635 N N . ARG A 1 85 ? 12.885 1.352 0.426 1.00 70.94 85 ARG A N 1
ATOM 636 C CA . ARG A 1 85 ? 12.380 0.434 1.468 1.00 70.94 85 ARG A CA 1
ATOM 637 C C . ARG A 1 85 ? 11.506 1.116 2.528 1.00 70.94 85 ARG A C 1
ATOM 639 O O . ARG A 1 85 ? 11.205 0.493 3.540 1.00 70.94 85 ARG A O 1
ATOM 646 N N . ARG A 1 86 ? 11.132 2.390 2.351 1.00 79.56 86 ARG A N 1
ATOM 647 C CA . ARG A 1 86 ? 10.487 3.194 3.410 1.00 79.56 86 ARG A CA 1
ATOM 648 C C . ARG A 1 86 ? 8.980 2.960 3.553 1.00 79.56 86 ARG A C 1
ATOM 650 O O . ARG A 1 86 ? 8.429 3.329 4.591 1.00 79.56 86 ARG A O 1
ATOM 657 N N . GLY A 1 87 ? 8.353 2.294 2.580 1.00 85.50 87 GLY A N 1
ATOM 658 C CA . GLY A 1 87 ? 6.907 2.068 2.547 1.00 85.50 87 GLY A CA 1
ATOM 659 C C . GLY A 1 87 ? 6.120 3.375 2.438 1.00 85.50 87 GLY A C 1
ATOM 660 O O . GLY A 1 87 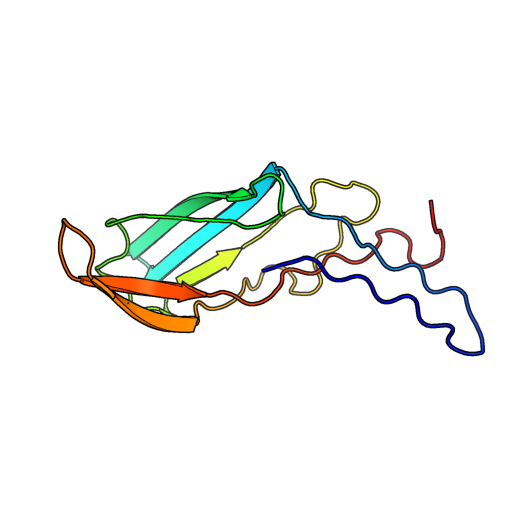? 6.676 4.465 2.580 1.00 85.50 87 GLY A O 1
ATOM 661 N N . LEU A 1 88 ? 4.823 3.267 2.184 1.00 86.69 88 LEU A N 1
ATOM 662 C CA . LEU A 1 88 ? 3.919 4.411 2.117 1.00 86.69 88 LEU A CA 1
ATOM 663 C C . LEU A 1 88 ? 2.972 4.406 3.320 1.00 86.69 88 LEU A C 1
ATOM 665 O O . LEU A 1 88 ? 2.493 3.332 3.694 1.00 86.69 88 LEU A O 1
ATOM 669 N N . PRO A 1 89 ? 2.719 5.569 3.944 1.00 89.06 89 PRO A N 1
ATOM 670 C CA . PRO A 1 89 ? 1.797 5.662 5.068 1.00 89.06 89 PRO A CA 1
ATOM 671 C C . PRO A 1 89 ? 0.361 5.402 4.613 1.00 89.06 89 PRO A C 1
ATOM 673 O O . PRO A 1 89 ? -0.006 5.730 3.479 1.00 89.06 89 PRO A O 1
ATOM 676 N N . LEU A 1 90 ? -0.446 4.845 5.514 1.00 87.31 90 LEU A N 1
ATOM 677 C CA . LEU A 1 90 ? -1.890 4.811 5.321 1.00 87.31 90 LEU A CA 1
ATOM 678 C C . LEU A 1 90 ? -2.470 6.217 5.475 1.00 87.31 90 LEU A C 1
ATOM 680 O O . LEU A 1 90 ? -2.094 6.963 6.381 1.00 87.31 90 LEU A O 1
ATOM 684 N N . LYS A 1 91 ? -3.417 6.557 4.607 1.00 86.38 91 LYS A N 1
ATOM 685 C CA . LYS A 1 91 ? -4.257 7.744 4.732 1.00 86.38 91 LYS A CA 1
ATOM 686 C C . LYS A 1 91 ? -5.656 7.289 5.094 1.00 86.38 91 LYS A C 1
ATOM 688 O O . LYS A 1 91 ? -6.189 6.385 4.461 1.00 86.38 91 LYS A O 1
ATOM 693 N N . PHE A 1 92 ? -6.209 7.861 6.152 1.00 84.75 92 PHE A N 1
ATOM 694 C CA . PHE A 1 92 ? -7.609 7.640 6.477 1.00 84.75 92 PHE A CA 1
ATOM 695 C C . PHE A 1 92 ? -8.467 8.369 5.447 1.00 84.75 92 PHE A C 1
ATOM 697 O O . PHE A 1 92 ? -8.200 9.533 5.161 1.00 84.75 92 PHE A O 1
ATOM 704 N N . GLU A 1 93 ? -9.454 7.670 4.900 1.00 86.50 93 GLU A N 1
ATOM 705 C CA . GLU A 1 93 ? -10.424 8.255 3.978 1.00 86.50 93 GLU A CA 1
ATOM 706 C C . GLU A 1 93 ? -11.707 8.565 4.740 1.00 86.50 93 GLU A C 1
ATOM 708 O O . GLU A 1 93 ? -12.049 9.723 4.957 1.00 86.50 93 GLU A O 1
ATOM 713 N N . GLU A 1 94 ? -12.389 7.522 5.208 1.00 86.00 94 GLU A N 1
ATOM 714 C CA . GLU A 1 94 ? -13.673 7.657 5.878 1.00 86.00 94 GLU A CA 1
ATOM 715 C C . GLU A 1 94 ? -14.012 6.416 6.702 1.00 86.00 94 GLU A C 1
ATOM 717 O O . GLU A 1 94 ? -13.365 5.369 6.634 1.00 86.00 94 GLU A O 1
ATOM 722 N N . PHE A 1 95 ? -15.076 6.537 7.481 1.00 86.38 95 PHE A N 1
ATOM 723 C CA . PHE A 1 95 ? -15.680 5.436 8.197 1.00 86.38 95 PHE A CA 1
ATOM 724 C C . PHE A 1 95 ? -16.870 4.895 7.402 1.00 86.38 95 PHE A C 1
ATOM 726 O O . PHE A 1 95 ? -17.851 5.599 7.182 1.00 86.38 95 PHE A O 1
ATOM 733 N N . VAL A 1 96 ? -16.808 3.628 7.003 1.00 85.06 96 VAL A N 1
ATOM 734 C CA . VAL A 1 96 ? -17.830 2.983 6.175 1.00 85.06 96 VAL A CA 1
ATOM 735 C C . VAL A 1 96 ? -18.662 2.040 7.033 1.00 85.06 96 VAL A C 1
ATOM 737 O O . VAL A 1 96 ? -18.125 1.179 7.734 1.00 85.06 96 VAL A O 1
ATOM 740 N N . LYS A 1 97 ? -19.989 2.170 6.963 1.00 85.62 97 LYS A N 1
ATOM 741 C CA . LYS A 1 97 ? -20.909 1.231 7.609 1.00 85.62 97 LYS A CA 1
ATOM 742 C C . LYS A 1 97 ? -20.996 -0.052 6.778 1.00 85.62 97 LYS A C 1
ATOM 744 O O . LYS A 1 97 ? -21.342 -0.017 5.599 1.00 85.62 97 LYS A O 1
ATOM 749 N N . ARG A 1 98 ? -20.660 -1.180 7.393 1.00 80.69 98 ARG A N 1
ATOM 750 C CA . ARG A 1 98 ? -20.798 -2.538 6.852 1.00 80.69 98 ARG A CA 1
ATOM 751 C C . ARG A 1 98 ? -21.719 -3.332 7.779 1.00 80.69 98 ARG A C 1
ATOM 753 O O . ARG A 1 98 ? -21.980 -2.900 8.901 1.00 80.69 98 ARG A O 1
ATOM 760 N N . ASP A 1 99 ? -22.175 -4.499 7.338 1.00 79.38 99 ASP A N 1
ATOM 761 C CA . ASP A 1 99 ? -23.100 -5.344 8.115 1.00 79.38 99 ASP A CA 1
ATOM 762 C C . ASP A 1 99 ? -22.548 -5.695 9.509 1.00 79.38 99 ASP A C 1
ATOM 764 O O . ASP A 1 99 ? -23.290 -5.776 10.482 1.00 79.38 99 ASP A O 1
ATOM 768 N N . ASN A 1 100 ? -21.218 -5.774 9.629 1.00 73.69 100 ASN A N 1
ATOM 769 C CA . ASN A 1 100 ? -20.502 -6.077 10.872 1.00 73.69 100 ASN A CA 1
ATOM 770 C C . ASN A 1 100 ? -20.061 -4.821 11.655 1.00 73.69 100 ASN A C 1
ATOM 772 O 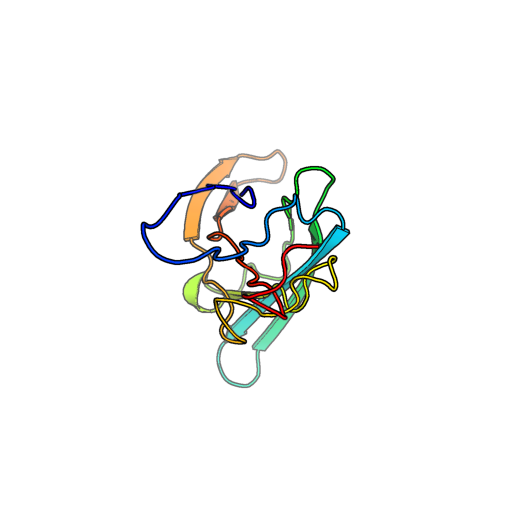O . ASN A 1 100 ? -19.159 -4.898 12.489 1.00 73.69 100 ASN A O 1
ATOM 776 N N . GLY A 1 101 ? -20.654 -3.659 11.369 1.00 79.75 101 GLY A N 1
ATOM 777 C CA . GLY A 1 101 ? -20.378 -2.394 12.049 1.00 79.75 101 GLY A CA 1
ATOM 778 C C . GLY A 1 101 ? -19.558 -1.393 11.230 1.00 79.75 101 GLY A C 1
ATOM 779 O O . GLY A 1 101 ? -19.487 -1.441 10.002 1.00 79.75 101 GLY A O 1
ATOM 780 N N . LEU A 1 102 ? -18.976 -0.425 11.934 1.00 83.94 102 LEU A N 1
ATOM 781 C CA . LEU A 1 102 ? -18.199 0.670 11.357 1.00 83.94 102 LEU A CA 1
ATOM 782 C C . LEU A 1 102 ? -16.760 0.223 11.073 1.00 83.94 102 LEU A C 1
ATOM 784 O O . LEU A 1 102 ? -16.045 -0.201 11.978 1.00 83.94 102 LEU A O 1
ATOM 788 N N . GLN A 1 103 ? -16.332 0.333 9.817 1.00 84.12 103 GLN A N 1
ATOM 789 C CA . GLN A 1 103 ? -14.979 -0.005 9.378 1.00 84.12 103 GLN A CA 1
ATOM 790 C C . GLN A 1 103 ? -14.252 1.248 8.891 1.00 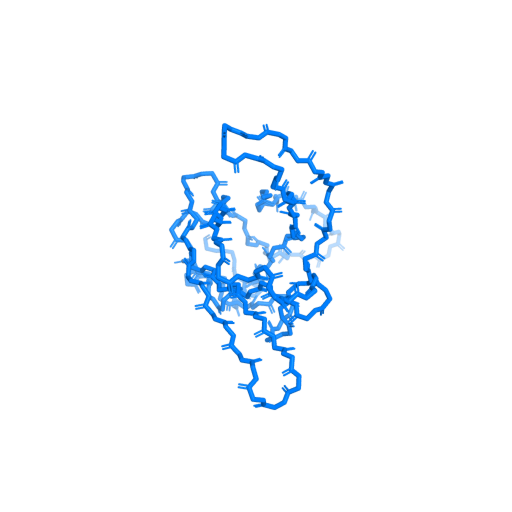84.12 103 GLN A C 1
ATOM 792 O O . GLN A 1 103 ? -14.798 2.025 8.112 1.00 84.12 103 GLN A O 1
ATOM 797 N N . GLY A 1 104 ? -13.006 1.442 9.323 1.00 84.44 104 GLY A N 1
ATOM 798 C CA . GLY A 1 104 ? -12.153 2.495 8.776 1.00 84.44 104 GLY A CA 1
ATOM 799 C C . GLY A 1 104 ? -11.674 2.120 7.376 1.00 84.44 104 GLY A C 1
ATOM 800 O O . GLY A 1 104 ? -11.021 1.088 7.200 1.00 84.44 104 GLY A O 1
ATOM 801 N N . LEU A 1 105 ? -11.985 2.950 6.385 1.00 85.81 105 LEU A N 1
ATOM 802 C CA . LEU A 1 105 ? -11.424 2.852 5.048 1.00 85.81 105 LEU A CA 1
ATOM 803 C C . LEU A 1 105 ? -10.132 3.666 4.989 1.00 85.81 105 LEU A C 1
ATOM 805 O O . LEU A 1 105 ? -10.090 4.842 5.352 1.00 85.81 105 LEU A O 1
ATOM 809 N N . TYR A 1 106 ? -9.076 3.021 4.502 1.00 86.44 106 TYR A N 1
ATOM 810 C CA . TYR A 1 106 ? -7.771 3.640 4.340 1.00 86.44 106 TYR A CA 1
ATOM 811 C C . TYR A 1 106 ? -7.293 3.492 2.904 1.00 86.44 106 TYR A C 1
ATOM 813 O O . TYR A 1 106 ? -7.417 2.424 2.297 1.00 86.44 106 TYR A O 1
ATOM 821 N N . SER A 1 107 ? -6.686 4.551 2.388 1.00 88.12 107 SER A N 1
ATOM 822 C CA . SER A 1 107 ? -5.974 4.541 1.124 1.00 88.12 107 SER A CA 1
ATOM 823 C C . SER A 1 107 ? -4.466 4.542 1.344 1.00 88.12 107 SER A C 1
ATOM 825 O O . SER A 1 107 ? -3.939 4.790 2.433 1.00 88.12 107 SER A O 1
ATOM 827 N N . VAL A 1 108 ? -3.743 4.259 0.269 1.00 85.38 108 VAL A N 1
ATOM 828 C CA . VAL A 1 108 ? -2.306 4.472 0.192 1.00 85.38 108 VAL A CA 1
ATOM 829 C C . VAL A 1 108 ? -1.988 5.070 -1.168 1.00 85.38 108 VAL A C 1
ATOM 831 O O . VAL A 1 108 ? -2.663 4.776 -2.157 1.00 85.38 108 VAL A O 1
ATOM 834 N N . GLY A 1 109 ? -0.959 5.917 -1.210 1.00 80.25 109 GLY A N 1
ATOM 835 C CA . GLY A 1 109 ? -0.456 6.474 -2.460 1.00 80.25 109 GLY A CA 1
ATOM 836 C C . GLY A 1 109 ? 0.067 5.407 -3.430 1.00 80.25 109 GLY A C 1
ATOM 837 O O . GLY A 1 109 ? 0.112 4.210 -3.137 1.00 80.25 109 GLY A O 1
ATOM 838 N N . ASN A 1 110 ? 0.497 5.865 -4.601 1.00 77.75 110 ASN A N 1
ATOM 839 C CA . ASN A 1 110 ? 0.956 4.986 -5.670 1.00 77.75 110 ASN A CA 1
ATOM 840 C C . ASN A 1 110 ? 2.357 4.439 -5.397 1.00 77.75 110 ASN A C 1
ATOM 842 O O . ASN A 1 110 ? 3.265 5.181 -5.032 1.00 77.75 110 ASN A O 1
ATOM 846 N N . PHE A 1 111 ? 2.552 3.149 -5.665 1.00 77.88 111 PHE A N 1
ATOM 847 C CA . PHE A 1 111 ? 3.883 2.557 -5.730 1.00 77.88 111 PHE A CA 1
ATOM 848 C C . PHE A 1 111 ? 4.408 2.658 -7.158 1.00 77.88 111 PHE A C 1
ATOM 850 O O . PHE A 1 111 ? 3.793 2.142 -8.089 1.00 77.88 111 PHE A O 1
ATOM 857 N N . VAL A 1 112 ? 5.554 3.317 -7.317 1.00 76.06 112 VAL A N 1
ATOM 858 C CA . VAL A 1 112 ? 6.213 3.501 -8.612 1.00 76.06 112 VAL A CA 1
ATOM 859 C C . VAL A 1 112 ? 7.489 2.673 -8.655 1.00 76.06 112 VAL A C 1
ATOM 861 O O . VAL A 1 112 ? 8.273 2.674 -7.700 1.00 76.06 112 VAL A O 1
ATOM 864 N N . PHE A 1 113 ? 7.700 1.988 -9.778 1.00 77.19 113 PHE A N 1
ATOM 865 C CA . PHE A 1 113 ? 8.936 1.278 -10.076 1.00 77.19 113 PHE A CA 1
ATOM 866 C C . PHE A 1 113 ? 9.580 1.851 -11.331 1.00 77.19 113 PHE A C 1
ATOM 868 O O . PHE A 1 113 ? 8.968 1.895 -12.395 1.00 77.19 113 PHE A O 1
ATOM 875 N N . SER A 1 114 ? 10.835 2.253 -11.207 1.00 76.81 114 SER A N 1
ATOM 876 C CA . SER A 1 114 ? 11.648 2.730 -12.313 1.00 76.81 114 SER A CA 1
ATOM 877 C C . SER A 1 114 ? 12.265 1.557 -13.085 1.00 76.81 114 SER A C 1
ATOM 879 O O . SER A 1 114 ? 12.482 0.472 -12.518 1.00 76.81 114 SER A O 1
ATOM 881 N N . PRO A 1 115 ? 12.569 1.752 -14.381 1.00 75.19 115 PRO A N 1
ATOM 882 C CA . PRO A 1 115 ? 13.298 0.766 -15.159 1.00 75.19 115 PRO A CA 1
ATOM 883 C C . PRO A 1 115 ? 14.644 0.454 -14.523 1.00 75.19 115 PRO A C 1
ATOM 885 O O . PRO A 1 115 ? 15.329 1.329 -13.993 1.00 75.19 115 PRO A O 1
ATOM 888 N N . LYS A 1 116 ? 15.055 -0.808 -14.635 1.00 76.88 116 LYS A N 1
ATOM 889 C CA . LYS A 1 116 ? 16.405 -1.228 -14.255 1.00 76.88 116 LYS A CA 1
ATOM 890 C C . LYS A 1 116 ? 17.465 -0.587 -15.159 1.00 76.88 116 LYS A C 1
ATOM 892 O O . LYS A 1 116 ? 18.572 -0.323 -14.703 1.00 76.88 116 LYS A O 1
ATOM 897 N N . TYR A 1 117 ? 17.117 -0.335 -16.421 1.00 76.44 117 TYR A N 1
ATOM 898 C CA . TYR A 1 117 ? 17.992 0.267 -17.424 1.00 76.44 117 TYR A CA 1
ATOM 899 C C . TYR A 1 117 ? 17.279 1.470 -18.062 1.00 76.44 117 TYR A C 1
ATOM 901 O O . TYR A 1 117 ? 16.532 1.281 -19.017 1.00 76.44 117 TYR A O 1
ATOM 909 N N . PRO A 1 118 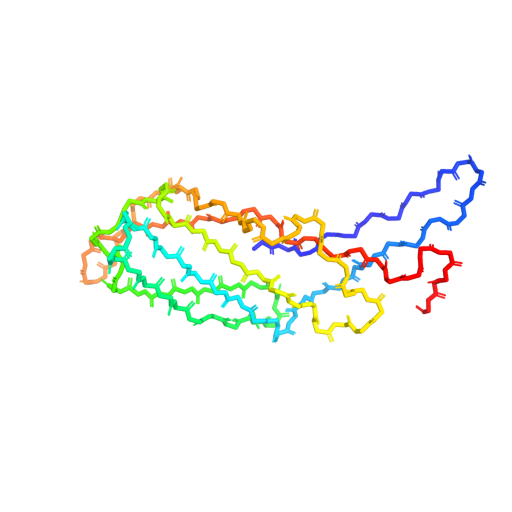? 17.474 2.702 -17.558 1.00 66.69 118 PRO A N 1
ATOM 910 C CA . PRO A 1 118 ? 16.720 3.878 -18.015 1.00 66.69 118 PRO A CA 1
ATOM 911 C C . PRO A 1 118 ? 16.961 4.233 -19.491 1.00 66.69 118 PRO A C 1
ATOM 913 O O . PRO A 1 118 ? 16.110 4.858 -20.115 1.00 66.69 118 PRO A O 1
ATOM 916 N N . ASN A 1 119 ? 18.083 3.775 -20.054 1.00 67.88 119 ASN A N 1
ATOM 917 C CA . ASN A 1 119 ? 18.483 4.028 -21.441 1.00 67.88 119 ASN A CA 1
ATOM 918 C C . ASN A 1 119 ? 18.044 2.912 -22.410 1.00 67.88 119 ASN A C 1
ATOM 920 O O . ASN A 1 119 ? 18.390 2.959 -23.588 1.00 67.88 119 ASN A O 1
ATOM 924 N N . LYS A 1 120 ? 17.349 1.870 -21.927 1.00 59.06 120 LYS A N 1
ATOM 925 C CA . LYS A 1 120 ? 16.861 0.756 -22.751 1.00 59.06 120 LYS A CA 1
ATOM 926 C C . LYS A 1 120 ? 15.360 0.579 -22.545 1.00 59.06 120 LYS A C 1
ATOM 928 O O . LYS A 1 120 ? 14.925 0.156 -21.477 1.00 59.06 120 LYS A O 1
ATOM 933 N N . CYS A 1 121 ? 14.594 0.892 -23.583 1.00 54.00 121 CYS A N 1
ATOM 934 C CA . CYS A 1 121 ? 13.171 0.588 -23.660 1.00 54.00 121 CYS A CA 1
ATOM 935 C C . CYS A 1 121 ? 13.086 -0.791 -24.321 1.00 54.00 121 CYS A C 1
ATOM 937 O O . CYS A 1 121 ? 13.567 -0.938 -25.444 1.00 54.00 121 CYS A O 1
ATOM 939 N N . TYR A 1 122 ? 12.585 -1.787 -23.593 1.00 53.88 122 TYR A N 1
ATOM 940 C CA . TYR A 1 122 ? 12.306 -3.122 -24.125 1.00 53.88 122 TYR A CA 1
ATOM 941 C C . TYR A 1 122 ? 10.840 -3.215 -24.519 1.00 53.88 122 TYR A C 1
ATOM 943 O O . TYR A 1 122 ? 10.022 -2.629 -23.771 1.00 53.88 122 TYR A O 1
#

Secondary structure (DSSP, 8-state):
----------TT----------TT-EEEEEEEETTTEEEEEEEE--TTS------STTTTS-GGGEEEE----S-GGG-EETTTTS-EE-EEEEEEEETTEEEEEEE-----EE-SSTT---

pLDDT: mean 74.38, std 16.77, range [26.33, 91.69]

Radius of gyration: 16.84 Å; chains: 1; bounding box: 42×28×46 Å

Foldseek 3Di:
DAFDDDDDDDPPAQFDFDHDQQAQFKKWKWFDDPPPDIDIDIWGQHPRNDTDDDDPPCVPGDQQRIFMDRQAGPDPQFGAKPVPGPGWTWDFDDWDQDPVGTDTDTDTDDTGTGGPDRRDDD

Organism: Oryza sativa subsp. japonica (NCBI:txid39947)

Sequence (122 aa):
YLCFVLTYHLAGGRACACIYVCAGAVAYLRCRHGHRRVASIRGVAGSGGYFRIETSQLTSFTSQECRVYVPRSPSRACAVPGHGRRGLPLKFEEFVKRDNGLQGLYSVGNFVFSPKYPNKCY